Protein AF-A0A835NX47-F1 (afdb_monomer_lite)

Structure (mmCIF, N/CA/C/O backbone):
data_AF-A0A835NX47-F1
#
_entry.id   AF-A0A835NX47-F1
#
loop_
_atom_site.group_PDB
_atom_site.id
_atom_site.type_symbol
_atom_site.label_atom_id
_atom_site.label_alt_id
_atom_site.label_comp_id
_atom_site.label_asym_id
_atom_site.label_entity_id
_atom_site.label_seq_id
_atom_site.pdbx_PDB_ins_code
_atom_site.Cartn_x
_atom_site.Cartn_y
_atom_site.Cartn_z
_atom_site.occupancy
_atom_site.B_iso_or_equiv
_atom_site.auth_seq_id
_atom_site.auth_comp_id
_atom_site.auth_asym_id
_atom_site.auth_atom_id
_atom_site.pdbx_PDB_model_num
ATOM 1 N N . MET A 1 1 ? 39.019 16.972 23.105 1.00 53.41 1 MET A N 1
ATOM 2 C CA . MET A 1 1 ? 39.381 16.209 21.884 1.00 53.41 1 MET A CA 1
ATOM 3 C C . MET A 1 1 ? 38.107 15.643 21.259 1.00 53.41 1 MET A C 1
ATOM 5 O O . MET A 1 1 ? 37.451 14.855 21.935 1.00 53.41 1 MET A O 1
ATOM 9 N N . PRO A 1 2 ? 37.699 16.021 20.035 1.00 63.00 2 PRO A N 1
ATOM 10 C CA . PRO A 1 2 ? 36.523 15.424 19.406 1.00 63.00 2 PRO A CA 1
ATOM 11 C C . PRO A 1 2 ? 36.854 13.990 18.966 1.00 63.00 2 PRO A C 1
ATOM 13 O O . PRO A 1 2 ? 37.831 13.761 18.254 1.00 63.00 2 PRO A O 1
ATOM 16 N N . LYS A 1 3 ? 36.067 13.017 19.436 1.00 60.97 3 LYS A N 1
ATOM 17 C CA . LYS A 1 3 ? 36.215 11.589 19.118 1.00 60.97 3 LYS A CA 1
ATOM 18 C C . LYS A 1 3 ? 36.051 11.358 17.608 1.00 60.97 3 LYS A C 1
ATOM 20 O O . LYS A 1 3 ? 35.197 11.966 16.968 1.00 60.97 3 LYS A O 1
ATOM 25 N N . ALA A 1 4 ? 36.895 10.485 17.059 1.00 67.56 4 ALA A N 1
ATOM 26 C CA . ALA A 1 4 ? 37.001 10.175 15.637 1.00 67.56 4 ALA A CA 1
ATOM 27 C C . ALA A 1 4 ? 35.629 9.963 14.966 1.00 67.56 4 ALA A C 1
ATOM 29 O O . ALA A 1 4 ? 34.856 9.098 15.379 1.00 67.56 4 ALA A O 1
ATOM 30 N N . LYS A 1 5 ? 35.345 10.722 13.897 1.00 66.31 5 LYS A N 1
ATOM 31 C CA . LYS A 1 5 ? 34.211 10.454 13.002 1.00 66.31 5 LYS A CA 1
ATOM 32 C C . LYS A 1 5 ? 34.388 9.052 12.417 1.00 66.31 5 LYS A C 1
ATOM 34 O O . LYS A 1 5 ? 35.266 8.833 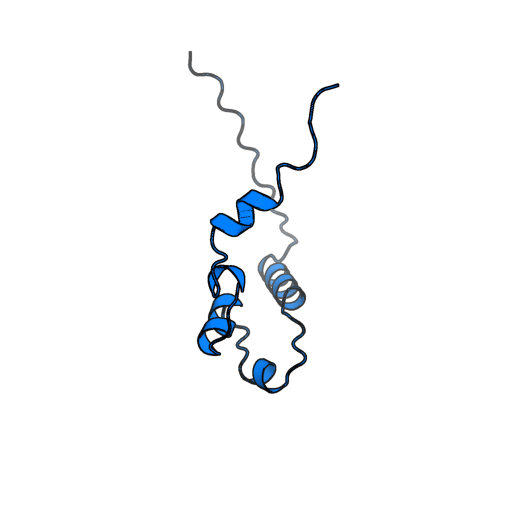11.583 1.00 66.31 5 LYS A O 1
ATOM 39 N N . GLY A 1 6 ? 33.565 8.101 12.859 1.00 69.50 6 GLY A N 1
ATOM 40 C CA . GLY A 1 6 ? 33.490 6.777 12.251 1.00 69.50 6 GLY A CA 1
ATOM 41 C C . GLY A 1 6 ? 33.263 6.920 10.746 1.00 69.50 6 GLY A C 1
ATOM 42 O O . GLY A 1 6 ? 32.410 7.696 10.314 1.00 69.50 6 GLY A O 1
ATOM 43 N N . LYS A 1 7 ? 34.066 6.221 9.938 1.00 68.19 7 LYS A N 1
ATOM 44 C CA . LYS A 1 7 ? 33.968 6.272 8.475 1.00 68.19 7 LYS A CA 1
ATOM 45 C C . LYS A 1 7 ? 32.552 5.851 8.079 1.00 68.19 7 LYS A C 1
ATOM 47 O O . LYS A 1 7 ? 32.192 4.687 8.249 1.00 68.19 7 LYS A O 1
ATOM 52 N N . SER A 1 8 ? 31.759 6.781 7.547 1.00 71.31 8 SER A N 1
ATOM 53 C CA . SER A 1 8 ? 30.501 6.440 6.882 1.00 71.31 8 SER A CA 1
ATOM 54 C C . SER A 1 8 ? 30.831 5.431 5.784 1.00 71.31 8 SER A C 1
ATOM 56 O O . SER A 1 8 ? 31.593 5.728 4.859 1.00 71.31 8 SER A O 1
ATOM 58 N N . ARG A 1 9 ? 30.356 4.188 5.933 1.00 74.50 9 ARG A N 1
ATOM 59 C CA . ARG A 1 9 ? 30.580 3.148 4.927 1.00 74.50 9 ARG A CA 1
ATOM 60 C C . ARG A 1 9 ? 29.954 3.628 3.625 1.00 74.50 9 ARG A C 1
ATOM 62 O O . ARG A 1 9 ? 28.741 3.791 3.546 1.00 74.50 9 ARG A O 1
ATOM 69 N N . ARG A 1 10 ? 30.785 3.811 2.595 1.00 78.00 10 ARG A N 1
ATOM 70 C CA . ARG A 1 10 ? 30.333 4.177 1.249 1.00 78.00 10 ARG A CA 1
ATOM 71 C C . ARG A 1 10 ? 29.230 3.214 0.805 1.00 78.00 10 ARG A C 1
ATOM 73 O O . ARG A 1 10 ? 29.422 1.996 0.838 1.00 78.00 10 ARG A O 1
ATOM 80 N N . HIS A 1 11 ? 28.087 3.758 0.389 1.00 78.81 11 HIS A N 1
ATOM 81 C CA . HIS A 1 11 ? 27.000 2.955 -0.160 1.00 78.81 11 HIS A CA 1
ATOM 82 C C . HIS A 1 11 ? 27.511 2.176 -1.379 1.00 78.81 11 HIS A C 1
ATOM 84 O O . HIS A 1 11 ? 28.003 2.759 -2.347 1.00 78.81 11 HIS A O 1
ATOM 90 N N . LYS A 1 12 ? 27.423 0.843 -1.320 1.00 82.94 12 LYS A N 1
ATOM 91 C CA . LYS A 1 12 ? 27.738 -0.032 -2.451 1.00 82.94 12 LYS A CA 1
ATOM 92 C C . LYS A 1 12 ? 26.522 -0.073 -3.371 1.00 82.94 12 LYS A C 1
ATOM 94 O O . LYS A 1 12 ? 25.502 -0.670 -3.033 1.00 82.94 12 LYS A O 1
ATOM 99 N N . TYR A 1 13 ? 26.620 0.574 -4.526 1.00 82.81 13 TYR A N 1
ATOM 100 C CA . TYR A 1 13 ? 25.599 0.491 -5.561 1.00 82.81 13 TYR A CA 1
ATOM 101 C C . TYR A 1 13 ? 25.906 -0.690 -6.480 1.00 82.81 13 TYR A C 1
ATOM 103 O O . TYR A 1 13 ? 26.961 -0.750 -7.101 1.00 82.81 13 TYR A O 1
ATOM 111 N N . SER A 1 14 ? 24.982 -1.642 -6.568 1.00 84.19 14 SER A N 1
ATOM 112 C CA . SER A 1 14 ? 25.023 -2.697 -7.574 1.00 84.19 14 SER A CA 1
ATOM 113 C C . SER A 1 14 ? 24.520 -2.143 -8.907 1.00 84.19 14 SER A C 1
ATOM 115 O O . SER A 1 14 ? 23.322 -1.928 -9.092 1.00 84.19 14 SER A O 1
ATOM 117 N N . TYR A 1 15 ? 25.442 -1.888 -9.833 1.00 87.06 15 TYR A N 1
ATOM 118 C CA . TYR A 1 15 ? 25.124 -1.284 -11.133 1.00 87.06 15 TYR A CA 1
ATOM 119 C C . TYR A 1 15 ? 24.286 -2.199 -12.037 1.00 87.06 15 TYR A C 1
ATOM 121 O O . TYR A 1 15 ? 23.511 -1.715 -12.854 1.00 87.06 15 TYR A O 1
ATOM 129 N N . ASN A 1 16 ? 24.341 -3.513 -11.809 1.00 89.81 16 ASN A N 1
ATOM 130 C CA . ASN A 1 16 ? 23.570 -4.500 -12.568 1.00 89.81 16 ASN A CA 1
ATOM 131 C C . ASN A 1 16 ? 22.108 -4.625 -12.090 1.00 89.81 16 ASN A C 1
ATOM 133 O O . ASN A 1 16 ? 21.304 -5.302 -12.730 1.00 89.81 16 ASN A O 1
ATOM 137 N N . LEU A 1 17 ? 21.734 -4.004 -10.960 1.00 89.81 17 LEU A N 1
ATOM 138 C CA . LEU A 1 17 ? 20.369 -4.084 -10.437 1.00 89.81 17 LEU A CA 1
ATOM 139 C C . LEU A 1 17 ? 19.511 -2.920 -10.927 1.00 89.81 17 LEU A C 1
ATOM 141 O O . LEU A 1 17 ? 19.674 -1.768 -10.519 1.00 89.81 17 LEU A O 1
ATOM 145 N N . ASN A 1 18 ? 18.474 -3.242 -11.696 1.00 92.81 18 ASN A N 1
ATOM 146 C CA . ASN A 1 18 ? 17.415 -2.288 -11.993 1.00 92.81 18 ASN A CA 1
ATOM 147 C C . ASN A 1 18 ? 16.449 -2.172 -10.797 1.00 92.81 18 ASN A C 1
ATOM 149 O O . ASN A 1 18 ? 15.453 -2.898 -10.699 1.00 92.81 18 ASN A O 1
ATOM 153 N N . ARG A 1 19 ? 16.735 -1.233 -9.883 1.00 91.12 19 ARG A N 1
ATOM 154 C CA . ARG A 1 19 ? 15.932 -0.988 -8.666 1.00 91.12 19 ARG A CA 1
ATOM 155 C C . ARG A 1 19 ? 14.452 -0.724 -8.961 1.00 91.12 19 ARG A C 1
ATOM 157 O O . ARG A 1 19 ? 13.598 -1.201 -8.220 1.00 91.12 19 ARG A O 1
ATOM 164 N N . LYS A 1 20 ? 14.130 -0.029 -10.062 1.00 92.81 20 LYS A N 1
ATOM 165 C CA . LYS A 1 20 ? 12.736 0.238 -10.465 1.00 92.81 20 LYS A CA 1
ATOM 166 C C . LYS A 1 20 ? 11.994 -1.063 -10.778 1.00 92.81 20 LYS A C 1
ATOM 168 O O . LYS A 1 20 ? 10.852 -1.237 -10.357 1.00 92.81 20 LYS A O 1
ATOM 173 N N . ARG A 1 21 ? 12.644 -1.999 -11.480 1.00 94.69 21 ARG A N 1
ATOM 174 C CA . ARG A 1 21 ? 12.070 -3.320 -11.783 1.00 94.69 21 ARG A CA 1
ATOM 175 C C . ARG A 1 21 ? 11.862 -4.144 -10.509 1.00 94.69 21 ARG A C 1
ATOM 177 O O . ARG A 1 21 ? 10.780 -4.703 -10.343 1.00 94.69 21 ARG A O 1
ATOM 184 N N . LEU A 1 22 ? 12.847 -4.156 -9.606 1.00 94.19 22 LEU A N 1
ATOM 185 C CA . LEU A 1 22 ? 12.759 -4.861 -8.319 1.00 94.19 22 LEU A CA 1
ATOM 186 C C . LEU A 1 22 ? 11.616 -4.333 -7.446 1.00 94.19 22 LEU A C 1
ATOM 188 O O . LEU A 1 22 ? 10.829 -5.116 -6.919 1.00 94.19 22 LEU A O 1
ATOM 192 N N . TYR A 1 23 ? 11.472 -3.012 -7.354 1.00 92.38 23 TYR A N 1
ATOM 193 C CA . TYR A 1 23 ? 10.374 -2.383 -6.624 1.00 92.38 23 TYR A CA 1
ATOM 194 C C . TYR A 1 23 ? 9.008 -2.773 -7.206 1.00 92.38 23 TYR A C 1
ATOM 196 O O . TYR A 1 23 ? 8.115 -3.190 -6.471 1.00 92.38 23 TYR A O 1
ATOM 204 N N . ARG A 1 24 ? 8.855 -2.736 -8.537 1.00 92.19 24 ARG A N 1
ATOM 205 C CA . ARG A 1 24 ? 7.622 -3.177 -9.214 1.00 92.19 24 ARG A CA 1
ATOM 206 C C . ARG A 1 24 ? 7.326 -4.660 -8.979 1.00 92.19 24 ARG A C 1
ATOM 208 O O . ARG A 1 24 ? 6.164 -5.024 -8.823 1.00 92.19 24 ARG A O 1
ATOM 215 N N . SER A 1 25 ? 8.335 -5.535 -8.973 1.00 93.81 25 SER A N 1
ATOM 216 C CA . SER A 1 25 ? 8.120 -6.957 -8.665 1.00 93.81 25 SER A CA 1
ATOM 217 C C . SER A 1 25 ? 7.759 -7.184 -7.201 1.00 93.81 25 SER A C 1
ATOM 219 O O . SER A 1 25 ? 6.854 -7.966 -6.929 1.00 93.81 25 SER A O 1
ATOM 221 N N . ALA A 1 26 ? 8.417 -6.48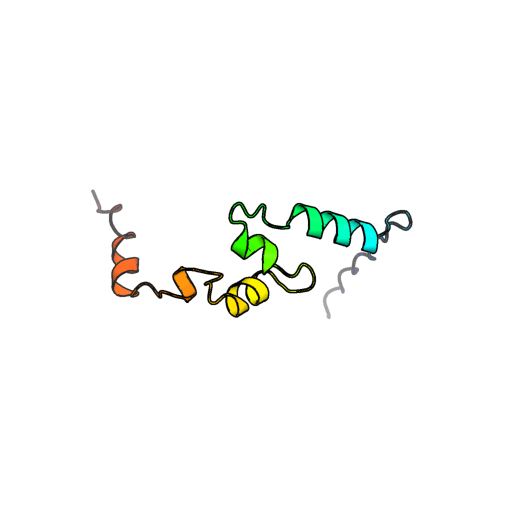6 -6.273 1.00 91.12 26 ALA A N 1
ATOM 222 C CA . ALA A 1 26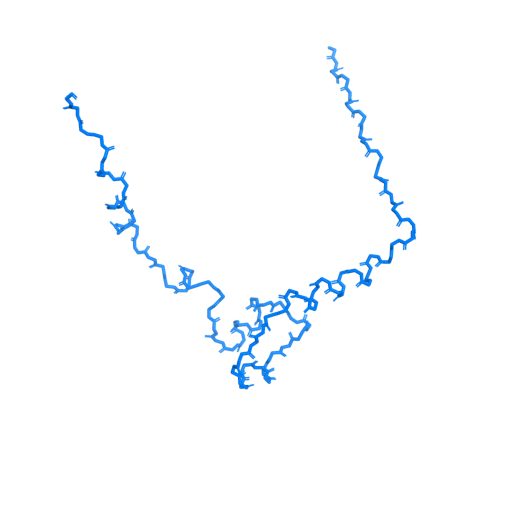 ? 8.125 -6.584 -4.848 1.00 91.12 26 ALA A CA 1
ATOM 223 C C . ALA A 1 26 ? 6.694 -6.119 -4.552 1.00 91.12 26 ALA A C 1
ATOM 225 O O . ALA A 1 26 ? 5.943 -6.843 -3.910 1.00 91.12 26 ALA A O 1
ATOM 226 N N . ARG A 1 27 ? 6.275 -4.980 -5.122 1.00 89.00 27 ARG A N 1
ATOM 227 C CA . ARG A 1 27 ? 4.895 -4.486 -5.015 1.00 89.00 27 ARG A CA 1
ATOM 228 C C . ARG A 1 27 ? 3.861 -5.474 -5.539 1.00 89.00 27 ARG A C 1
ATOM 230 O O . ARG A 1 27 ? 2.867 -5.704 -4.869 1.00 89.00 27 ARG A O 1
ATOM 237 N N . ARG A 1 28 ? 4.096 -6.077 -6.710 1.00 87.06 28 ARG A N 1
ATOM 238 C CA . ARG A 1 28 ? 3.178 -7.085 -7.267 1.00 87.06 28 ARG A CA 1
ATOM 239 C C . ARG A 1 28 ? 3.070 -8.329 -6.386 1.00 87.06 28 ARG A C 1
ATOM 241 O O . ARG A 1 28 ? 1.987 -8.880 -6.271 1.00 87.06 28 ARG A O 1
ATOM 248 N N . ARG A 1 29 ? 4.171 -8.761 -5.761 1.00 88.94 29 ARG A N 1
ATOM 249 C CA . ARG A 1 29 ? 4.178 -9.906 -4.832 1.00 88.94 29 ARG A CA 1
ATOM 250 C C . ARG A 1 29 ? 3.506 -9.589 -3.496 1.00 88.94 29 ARG A C 1
ATOM 252 O O . ARG A 1 29 ? 2.897 -10.473 -2.916 1.00 88.94 29 ARG A O 1
ATOM 259 N N . ALA A 1 30 ? 3.633 -8.352 -3.023 1.00 86.94 30 ALA A N 1
ATOM 260 C CA . ALA A 1 30 ? 3.018 -7.883 -1.783 1.00 86.94 30 ALA A CA 1
ATOM 261 C C . ALA A 1 30 ? 1.535 -7.505 -1.943 1.00 86.94 30 ALA A C 1
ATOM 263 O O . ALA A 1 30 ? 0.873 -7.218 -0.950 1.00 86.94 30 ALA A O 1
ATOM 264 N N . ALA A 1 31 ? 1.014 -7.466 -3.174 1.00 85.31 31 ALA A N 1
ATOM 265 C CA . ALA A 1 31 ? -0.388 -7.166 -3.415 1.00 85.31 31 ALA A CA 1
ATOM 266 C C . ALA A 1 31 ? -1.284 -8.269 -2.813 1.00 85.31 31 ALA A C 1
ATOM 268 O O . ALA A 1 31 ? -0.992 -9.457 -2.992 1.00 85.31 31 ALA A O 1
ATOM 269 N N . PRO A 1 32 ? -2.373 -7.907 -2.113 1.00 85.94 32 PRO A N 1
ATOM 270 C CA . PRO A 1 32 ? -3.253 -8.883 -1.487 1.00 85.94 32 PRO A CA 1
ATOM 271 C C . PRO A 1 32 ? -3.964 -9.741 -2.540 1.00 85.94 32 PRO A C 1
ATOM 273 O O . PRO A 1 32 ? -4.429 -9.250 -3.570 1.00 85.94 32 PRO A O 1
ATOM 276 N N . ARG A 1 33 ? -4.086 -11.045 -2.268 1.00 89.69 33 ARG A N 1
ATOM 277 C CA . ARG A 1 33 ? -4.910 -11.953 -3.079 1.00 89.69 33 ARG A CA 1
ATOM 278 C C . ARG A 1 33 ? -6.355 -11.855 -2.600 1.00 89.69 33 ARG A C 1
ATOM 280 O O . ARG A 1 33 ? -6.760 -12.549 -1.674 1.00 89.69 33 ARG A O 1
ATOM 287 N N . ILE A 1 34 ? -7.112 -10.950 -3.204 1.00 90.44 34 ILE A N 1
ATOM 288 C CA . ILE A 1 34 ? -8.484 -10.635 -2.794 1.00 90.44 34 ILE A CA 1
ATOM 289 C C . ILE A 1 34 ? -9.452 -11.657 -3.408 1.00 90.44 34 ILE A C 1
ATOM 291 O O . ILE A 1 34 ? -9.516 -11.795 -4.627 1.00 90.44 34 ILE A O 1
ATOM 295 N N . ALA A 1 35 ? -10.222 -12.364 -2.577 1.00 93.88 35 AL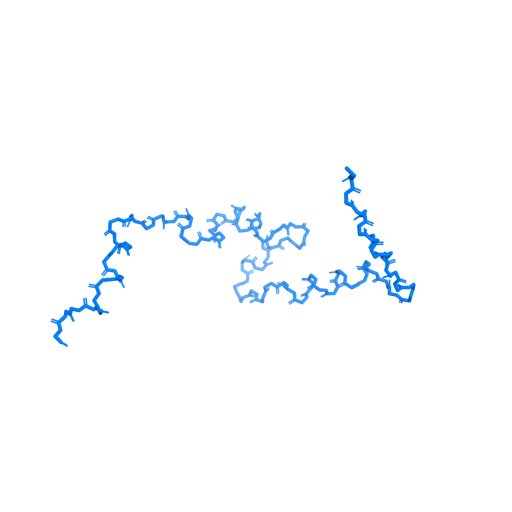A A N 1
ATOM 296 C CA . ALA A 1 35 ? -11.200 -13.353 -3.045 1.00 93.88 35 ALA A CA 1
ATOM 297 C C . ALA A 1 35 ? -12.505 -12.707 -3.550 1.00 93.88 35 ALA A C 1
ATOM 299 O O . ALA A 1 35 ? -13.030 -13.094 -4.593 1.00 93.88 35 ALA A O 1
ATOM 300 N N . CYS A 1 36 ? -13.015 -11.688 -2.854 1.00 94.88 36 CYS A N 1
ATOM 301 C CA . CYS A 1 36 ? -14.259 -11.008 -3.225 1.00 94.88 36 CYS A CA 1
ATOM 302 C C . CYS A 1 36 ? -14.117 -10.286 -4.577 1.00 94.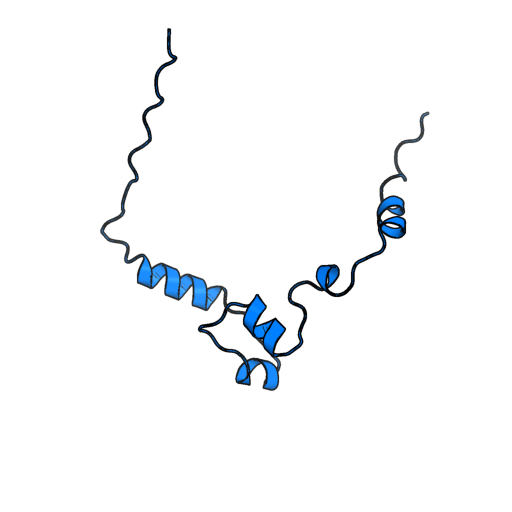88 36 CYS A C 1
ATOM 304 O O . CYS A 1 36 ? -13.133 -9.582 -4.807 1.00 94.88 36 CYS A O 1
ATOM 306 N N . SER A 1 37 ? -15.079 -10.466 -5.485 1.00 94.88 37 SER A N 1
ATOM 307 C CA . SER A 1 37 ? -15.088 -9.813 -6.804 1.00 94.88 37 SER A CA 1
ATOM 308 C C . SER A 1 37 ? -15.278 -8.300 -6.695 1.00 94.88 37 SER A C 1
ATOM 310 O O . SER A 1 37 ? -14.518 -7.552 -7.299 1.00 94.88 37 SER A O 1
ATOM 312 N N . HIS A 1 38 ? -16.222 -7.839 -5.873 1.00 94.38 38 HIS A N 1
ATOM 313 C CA . HIS A 1 38 ? -16.518 -6.412 -5.702 1.00 94.38 38 HIS A CA 1
ATOM 314 C C . HIS A 1 38 ? -15.295 -5.616 -5.235 1.00 94.38 38 HIS A C 1
ATOM 316 O O . HIS A 1 38 ? -14.947 -4.602 -5.832 1.00 94.38 38 HIS A O 1
ATOM 322 N N . ILE A 1 39 ? -14.585 -6.134 -4.228 1.00 93.44 39 ILE A N 1
ATOM 323 C CA . ILE A 1 39 ? -13.363 -5.503 -3.712 1.00 93.44 39 ILE A CA 1
ATOM 324 C C . ILE A 1 39 ? -12.270 -5.506 -4.788 1.00 93.44 39 ILE A C 1
ATOM 326 O O . ILE A 1 39 ? -11.580 -4.508 -4.954 1.00 93.44 39 ILE A O 1
ATOM 330 N N . ARG A 1 40 ? -12.129 -6.593 -5.562 1.00 93.75 40 ARG A N 1
ATOM 331 C CA . ARG A 1 40 ? -11.171 -6.649 -6.680 1.00 93.75 40 ARG A CA 1
ATOM 332 C C . ARG A 1 40 ? -11.451 -5.594 -7.747 1.00 93.75 40 ARG A C 1
ATOM 334 O O . ARG A 1 40 ? -10.500 -5.013 -8.254 1.00 93.75 40 ARG A O 1
ATOM 341 N N . HIS A 1 41 ? -12.716 -5.362 -8.092 1.00 93.81 41 HIS A N 1
ATOM 342 C CA . HIS A 1 41 ? -13.092 -4.368 -9.099 1.00 93.81 41 HIS A CA 1
ATOM 343 C C . HIS A 1 41 ? -12.875 -2.934 -8.622 1.00 93.81 41 HIS A C 1
ATOM 345 O O . HIS A 1 41 ? -12.460 -2.093 -9.412 1.00 93.81 41 HIS A O 1
ATOM 351 N N . ALA A 1 42 ? -13.115 -2.666 -7.341 1.00 94.12 42 ALA A N 1
ATOM 352 C CA . ALA A 1 42 ? -12.880 -1.353 -6.755 1.00 94.12 42 ALA A CA 1
ATOM 353 C C . ALA A 1 42 ? -11.392 -1.087 -6.430 1.00 94.12 42 ALA A C 1
ATOM 355 O O . ALA A 1 42 ? -11.031 0.039 -6.103 1.00 94.12 42 ALA A O 1
ATOM 356 N N . TRP A 1 43 ? -10.523 -2.104 -6.486 1.00 94.19 43 TRP A N 1
ATOM 357 C CA . TRP A 1 43 ? -9.120 -1.992 -6.087 1.00 94.19 43 TRP A CA 1
ATOM 358 C C . TRP A 1 43 ? -8.262 -1.259 -7.125 1.00 94.19 43 TRP A C 1
ATOM 360 O O . TRP A 1 43 ? -8.072 -1.746 -8.242 1.00 94.19 43 TRP A O 1
ATOM 370 N N . ASP A 1 44 ? -7.634 -0.151 -6.724 1.00 93.44 44 ASP A N 1
ATOM 371 C CA . ASP A 1 44 ? -6.690 0.602 -7.551 1.00 93.44 44 ASP A CA 1
ATOM 372 C C . ASP A 1 44 ? -5.225 0.255 -7.192 1.00 93.44 44 ASP A C 1
ATOM 374 O O . ASP A 1 44 ? -4.751 0.561 -6.090 1.00 93.44 44 ASP A O 1
ATOM 378 N N . PRO A 1 45 ? -4.440 -0.342 -8.115 1.00 89.12 45 PRO A N 1
ATOM 379 C CA . PRO A 1 45 ? -3.037 -0.678 -7.869 1.00 89.12 45 PRO A CA 1
ATOM 380 C C . PRO A 1 45 ? -2.116 0.544 -7.714 1.00 89.12 45 PRO A C 1
ATOM 382 O O . PRO A 1 45 ? -0.966 0.380 -7.282 1.00 89.12 45 PRO A O 1
ATOM 385 N N . HIS A 1 46 ? -2.561 1.746 -8.082 1.00 90.81 46 HIS A N 1
ATOM 386 C CA . HIS A 1 46 ? -1.802 2.988 -7.934 1.00 90.81 46 HIS A CA 1
ATOM 387 C C . HIS A 1 46 ? -1.936 3.603 -6.539 1.00 90.81 46 HIS A C 1
ATOM 389 O O . HIS A 1 46 ? -1.030 4.333 -6.125 1.00 90.81 46 HIS A O 1
ATOM 395 N N . LYS A 1 47 ? -2.991 3.255 -5.798 1.00 92.38 47 LYS A N 1
ATOM 396 C CA . LYS A 1 47 ? -3.237 3.717 -4.429 1.00 92.38 47 LYS A CA 1
ATOM 397 C C . LYS A 1 47 ? -2.579 2.804 -3.395 1.00 92.38 47 LYS A C 1
ATOM 399 O O . LYS A 1 47 ? -2.208 1.658 -3.669 1.00 92.38 47 LYS A O 1
ATOM 404 N N . SER A 1 48 ? -2.386 3.330 -2.186 1.00 90.44 48 SER A N 1
ATOM 405 C CA . SER A 1 48 ? -1.929 2.519 -1.055 1.00 90.44 48 SER A CA 1
ATOM 406 C C . SER A 1 48 ? -3.029 1.546 -0.614 1.00 90.44 48 SER A C 1
ATOM 408 O O . SER A 1 48 ? -4.204 1.733 -0.927 1.00 90.44 48 SER A O 1
ATOM 410 N N . VAL A 1 49 ? -2.658 0.497 0.127 1.00 90.69 49 VAL A N 1
ATOM 411 C CA . VAL A 1 49 ? -3.637 -0.429 0.726 1.00 90.69 49 VAL A CA 1
ATOM 412 C C . VAL A 1 49 ? -4.602 0.339 1.633 1.00 90.69 49 VAL A C 1
ATOM 414 O O . VAL A 1 49 ? -5.809 0.216 1.467 1.00 90.69 49 VAL A O 1
ATOM 417 N N . ALA A 1 50 ? -4.067 1.196 2.508 1.00 91.75 50 ALA A N 1
ATOM 418 C CA . ALA A 1 50 ? -4.844 2.053 3.399 1.00 91.75 50 ALA A CA 1
ATOM 419 C C . ALA A 1 50 ? -5.880 2.906 2.651 1.00 91.75 50 ALA A C 1
ATOM 421 O O . ALA A 1 50 ? -7.047 2.933 3.027 1.00 91.75 50 ALA A O 1
ATOM 422 N N . GLN A 1 51 ? -5.466 3.573 1.568 1.00 94.94 51 GLN A N 1
ATOM 423 C CA . GLN A 1 51 ? -6.348 4.446 0.797 1.00 94.94 51 GLN A CA 1
ATOM 424 C C . GLN A 1 51 ? -7.432 3.657 0.057 1.00 94.94 51 GLN A C 1
ATOM 426 O O . GLN A 1 51 ? -8.592 4.051 0.099 1.00 94.94 51 GLN A O 1
ATOM 431 N N . ASN A 1 52 ? -7.077 2.529 -0.569 1.00 94.81 52 ASN A N 1
ATOM 432 C CA . ASN A 1 52 ? -8.055 1.651 -1.216 1.00 94.81 52 ASN A CA 1
ATOM 433 C C . ASN A 1 52 ? -9.138 1.194 -0.232 1.00 94.81 52 ASN A C 1
ATOM 435 O O . ASN A 1 52 ? -10.321 1.232 -0.552 1.00 94.81 52 ASN A O 1
ATOM 439 N N . LEU A 1 53 ? -8.737 0.773 0.970 1.00 92.56 53 LEU A N 1
ATOM 440 C CA . LEU A 1 53 ? -9.681 0.326 1.990 1.00 92.56 53 LEU A CA 1
ATOM 441 C C . LEU A 1 53 ? -10.553 1.484 2.486 1.00 92.56 53 LEU A C 1
ATOM 443 O O . LEU A 1 53 ? -11.770 1.337 2.534 1.00 92.56 53 LEU A O 1
ATOM 447 N N . ALA A 1 54 ? -9.957 2.644 2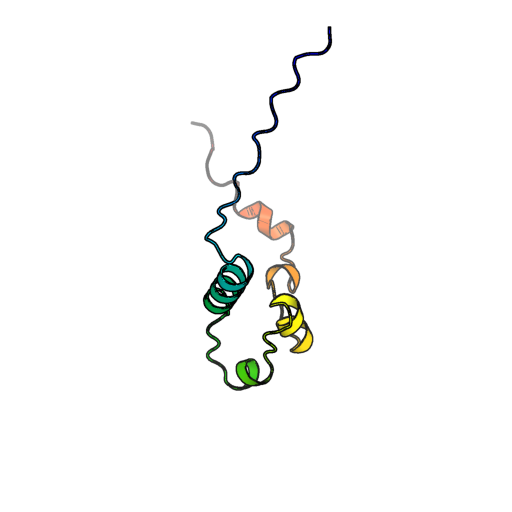.769 1.00 93.38 54 ALA A N 1
ATOM 448 C CA . ALA A 1 54 ? -10.685 3.816 3.245 1.00 93.38 54 ALA A CA 1
ATOM 449 C C . ALA A 1 54 ? -11.745 4.307 2.242 1.00 93.38 54 ALA A C 1
ATOM 451 O O . ALA A 1 54 ? -12.862 4.619 2.643 1.00 93.38 54 ALA A O 1
ATOM 452 N N . GLU A 1 55 ? -11.432 4.325 0.944 1.00 94.94 55 GLU A N 1
ATOM 453 C CA . GLU A 1 55 ? -12.384 4.713 -0.108 1.00 94.94 55 GLU A CA 1
ATOM 454 C C . GLU A 1 55 ? -13.555 3.725 -0.246 1.00 94.94 55 GLU A C 1
ATOM 456 O O . GLU A 1 55 ? -14.663 4.130 -0.586 1.00 94.94 55 GLU A O 1
ATOM 461 N N . MET A 1 56 ? -13.339 2.443 0.070 1.00 93.94 56 MET A N 1
ATOM 462 C CA . MET A 1 56 ? -14.399 1.428 0.139 1.00 93.94 56 MET A CA 1
ATOM 463 C C . MET A 1 56 ? -15.164 1.437 1.475 1.00 93.94 56 MET A C 1
ATOM 465 O O . MET A 1 56 ? -16.055 0.611 1.667 1.00 93.94 56 MET A O 1
ATOM 469 N N . GLY A 1 57 ? -14.811 2.316 2.420 1.00 92.25 57 GLY A N 1
ATOM 470 C CA . GLY A 1 57 ? -15.385 2.332 3.770 1.00 92.25 57 GLY A CA 1
ATOM 471 C C . GLY A 1 57 ? -14.919 1.171 4.659 1.00 92.25 57 GLY A C 1
ATOM 472 O O . GLY A 1 57 ? -15.584 0.827 5.634 1.00 92.25 57 GLY A O 1
ATOM 473 N N . LEU A 1 58 ? -13.789 0.546 4.324 1.00 91.75 58 LEU A N 1
ATOM 474 C CA . LEU A 1 58 ? -13.198 -0.566 5.061 1.00 91.75 58 LEU A CA 1
ATOM 475 C C . LEU A 1 58 ? -12.084 -0.077 5.992 1.00 91.75 58 LEU A C 1
ATOM 477 O O . LEU A 1 58 ? -11.298 0.811 5.663 1.00 91.75 58 LEU A O 1
ATOM 481 N N . ALA A 1 59 ? -11.980 -0.711 7.157 1.00 91.00 59 ALA A N 1
ATOM 482 C CA . ALA A 1 59 ? -10.900 -0.455 8.098 1.00 91.00 59 ALA A CA 1
ATOM 483 C C . ALA A 1 59 ? -9.613 -1.179 7.677 1.00 91.00 59 ALA A C 1
ATOM 485 O O . ALA A 1 59 ? -9.621 -2.390 7.465 1.00 91.00 59 ALA A O 1
ATOM 486 N N . GLU A 1 60 ? -8.492 -0.455 7.620 1.00 89.81 60 GLU A N 1
ATOM 487 C CA . GLU A 1 60 ? -7.162 -1.061 7.451 1.00 89.81 60 GLU A CA 1
ATOM 488 C C . GLU A 1 60 ? -6.726 -1.832 8.704 1.00 89.81 60 GLU A C 1
ATOM 490 O O . GLU A 1 60 ? -6.211 -2.943 8.607 1.00 89.81 60 GLU A O 1
ATOM 495 N N . ASP A 1 61 ? -6.945 -1.243 9.882 1.00 88.25 61 ASP A N 1
ATOM 496 C CA . ASP A 1 61 ? -6.625 -1.846 11.172 1.00 88.25 61 ASP A CA 1
ATOM 497 C C . ASP A 1 61 ? -7.895 -1.902 12.031 1.00 88.25 61 ASP A C 1
ATOM 499 O O . ASP A 1 61 ? -8.424 -0.848 12.415 1.00 88.25 61 ASP A O 1
ATOM 503 N N . PRO A 1 62 ? -8.393 -3.105 12.361 1.00 85.25 62 PRO A N 1
ATOM 504 C CA . PRO A 1 62 ? -9.604 -3.252 13.156 1.00 85.25 62 PRO A CA 1
ATOM 505 C C . PRO A 1 62 ? -9.462 -2.642 14.556 1.00 85.25 62 PRO A C 1
ATOM 507 O O . PRO A 1 62 ? -10.441 -2.113 15.072 1.00 85.25 62 PRO A O 1
ATOM 510 N N . ASN A 1 63 ? -8.263 -2.632 15.150 1.00 85.50 63 ASN A N 1
ATOM 511 C CA . ASN A 1 63 ? -8.048 -2.052 16.481 1.00 85.50 63 ASN A CA 1
ATOM 512 C C . ASN A 1 63 ? -8.050 -0.518 16.460 1.00 85.50 63 ASN A C 1
ATOM 514 O O . ASN A 1 63 ? -8.319 0.111 17.483 1.00 85.50 63 ASN A O 1
ATOM 518 N N . LYS A 1 64 ? -7.741 0.095 15.309 1.00 82.81 64 LYS A N 1
ATOM 519 C CA . LYS A 1 64 ? -7.879 1.548 15.120 1.00 82.81 64 LYS A CA 1
ATOM 520 C C . LYS A 1 64 ? -9.323 1.941 14.846 1.00 82.81 64 LYS A C 1
ATOM 522 O O . LYS A 1 64 ? -9.761 2.973 15.340 1.00 82.81 64 LYS A O 1
ATOM 527 N N . ALA A 1 65 ? -10.044 1.135 14.068 1.00 85.88 65 ALA A N 1
ATOM 528 C CA . ALA A 1 65 ? -11.449 1.391 13.765 1.00 85.88 65 ALA A CA 1
ATOM 529 C C . ALA A 1 65 ? -12.358 1.148 14.977 1.00 85.88 65 ALA A C 1
ATOM 531 O O . ALA A 1 65 ? -13.300 1.904 15.200 1.00 85.88 65 ALA A O 1
ATOM 532 N N . ILE A 1 66 ? -12.058 0.119 15.775 1.00 86.56 66 ILE A N 1
ATOM 533 C CA . ILE A 1 66 ? -12.800 -0.243 16.983 1.00 86.56 66 ILE A CA 1
ATOM 534 C C . ILE A 1 66 ? -11.808 -0.286 18.156 1.00 86.56 66 ILE A C 1
ATOM 536 O O . ILE A 1 66 ? -11.205 -1.329 18.426 1.00 86.56 66 ILE A O 1
ATOM 540 N N . PRO A 1 67 ? -11.594 0.841 18.859 1.00 82.25 67 PRO A N 1
ATOM 541 C CA . PRO A 1 67 ? -10.628 0.895 19.947 1.00 82.25 67 PRO A CA 1
ATOM 542 C C . PRO A 1 67 ? -11.072 0.021 21.124 1.00 82.25 67 PRO A C 1
ATOM 544 O O . PRO A 1 67 ? -12.155 0.195 21.684 1.00 82.25 67 PRO A O 1
ATOM 547 N N . ILE A 1 68 ? -10.199 -0.895 21.551 1.00 82.00 68 ILE A N 1
ATOM 548 C CA . ILE A 1 68 ? -10.432 -1.720 22.741 1.00 82.00 68 ILE A CA 1
ATOM 549 C C . ILE A 1 68 ? -10.247 -0.849 23.997 1.00 82.00 68 ILE A C 1
ATOM 551 O O . ILE A 1 68 ? -9.181 -0.249 24.178 1.00 82.00 68 ILE A O 1
ATOM 555 N N . PRO A 1 69 ? -11.232 -0.793 24.913 1.00 83.31 69 PRO A N 1
ATOM 556 C CA . PRO A 1 69 ? -11.095 -0.059 26.164 1.00 83.31 69 PRO A CA 1
ATOM 557 C C . PRO A 1 69 ? -9.889 -0.546 26.979 1.00 83.31 69 PRO A C 1
ATOM 559 O O . PRO A 1 69 ? -9.776 -1.729 27.303 1.00 83.31 69 PRO A O 1
ATOM 562 N N . LYS A 1 70 ? -9.020 0.382 27.401 1.00 76.56 70 LYS A N 1
ATOM 563 C CA . LYS A 1 70 ? -7.789 0.087 28.168 1.00 76.56 70 LYS A CA 1
ATOM 564 C C . LYS A 1 70 ? -8.033 -0.736 29.440 1.00 76.56 70 LYS A C 1
ATOM 566 O O . LYS A 1 70 ? -7.177 -1.518 29.839 1.00 76.56 70 LYS A O 1
ATOM 571 N N . LYS A 1 71 ? -9.226 -0.616 30.035 1.00 74.19 71 LYS A N 1
ATOM 572 C CA . LYS A 1 71 ? -9.660 -1.383 31.215 1.00 74.19 71 LYS A CA 1
ATOM 573 C C . LYS A 1 71 ? -9.647 -2.904 30.980 1.00 74.19 71 LYS A C 1
ATOM 575 O O . LYS A 1 71 ? -9.463 -3.659 31.927 1.00 74.19 71 LYS A O 1
ATOM 580 N N . LEU A 1 72 ? -9.811 -3.355 29.733 1.00 66.50 72 LEU A N 1
ATOM 581 C CA . LEU A 1 72 ? -9.819 -4.775 29.363 1.00 66.50 72 LEU A CA 1
ATOM 582 C C . LEU A 1 72 ? -8.418 -5.327 29.048 1.00 66.50 72 LEU A C 1
ATOM 584 O O . LEU A 1 72 ? -8.206 -6.531 29.161 1.00 66.50 72 LEU A O 1
ATOM 588 N N . LEU A 1 73 ? -7.451 -4.468 28.700 1.00 65.44 73 LEU A N 1
ATOM 589 C CA . LEU A 1 73 ? -6.074 -4.876 28.380 1.00 65.44 73 LEU A CA 1
ATOM 590 C C . LEU A 1 73 ? -5.254 -5.221 29.635 1.00 65.44 73 LEU A C 1
ATOM 592 O O . LEU A 1 73 ? -4.416 -6.116 29.598 1.00 65.44 73 LEU A O 1
ATOM 596 N N . VAL A 1 74 ? -5.541 -4.567 30.766 1.00 62.19 74 VAL A N 1
ATOM 597 C CA . VAL A 1 74 ? -4.809 -4.743 32.038 1.00 62.19 74 VAL A CA 1
ATOM 598 C C . VAL A 1 74 ? -5.056 -6.121 32.686 1.00 62.19 74 VAL A C 1
ATOM 600 O O . VAL A 1 74 ? -4.215 -6.610 33.434 1.00 62.19 74 VAL A O 1
ATOM 603 N N . ARG A 1 75 ? -6.160 -6.814 32.367 1.00 55.47 75 ARG A N 1
ATOM 604 C CA . ARG A 1 75 ? -6.525 -8.097 33.008 1.00 55.47 75 ARG A CA 1
ATOM 605 C C . ARG A 1 75 ? -5.726 -9.320 32.540 1.00 55.47 75 ARG A C 1
ATOM 607 O O . ARG A 1 75 ? -5.782 -10.340 33.216 1.00 55.47 75 ARG A O 1
ATOM 614 N N . LYS A 1 76 ? -5.002 -9.260 31.415 1.00 53.50 76 LYS A N 1
ATOM 615 C CA . LYS A 1 76 ? -4.304 -10.433 30.842 1.00 53.50 76 LYS A CA 1
ATOM 616 C C . LYS A 1 76 ? -2.828 -10.587 31.256 1.00 53.50 76 LYS A C 1
ATOM 618 O O . LYS A 1 76 ? -2.190 -11.520 30.787 1.00 53.50 76 LYS A O 1
ATOM 623 N N . GLY A 1 77 ? -2.293 -9.722 32.125 1.00 50.47 77 GLY A N 1
ATOM 624 C CA . GLY A 1 77 ? -0.855 -9.682 32.451 1.00 50.47 77 GLY A CA 1
ATOM 625 C C . GLY A 1 77 ? -0.444 -9.954 33.904 1.00 50.47 77 GLY A C 1
ATOM 626 O O . GLY A 1 77 ? 0.723 -9.764 34.216 1.00 50.47 77 GLY A O 1
ATOM 627 N N . LEU A 1 78 ? -1.346 -10.362 34.806 1.00 50.06 78 LEU A N 1
ATOM 628 C CA . LEU A 1 78 ? -1.039 -10.488 36.246 1.00 50.06 78 LEU A CA 1
ATOM 629 C C . LEU A 1 78 ? -1.549 -11.802 36.865 1.00 50.06 78 LEU A C 1
ATOM 631 O O . LEU A 1 78 ? -2.083 -11.814 37.969 1.00 50.06 78 LEU A O 1
ATOM 635 N N . ALA A 1 79 ? -1.402 -12.920 36.158 1.00 50.25 79 ALA A N 1
ATOM 636 C CA . ALA A 1 79 ? -1.649 -14.250 36.715 1.00 50.25 79 ALA A CA 1
ATOM 637 C C . ALA A 1 79 ? -0.397 -15.112 36.521 1.00 50.25 79 ALA A C 1
ATOM 639 O O . ALA A 1 79 ? -0.337 -15.929 35.609 1.00 50.25 79 ALA A O 1
ATOM 640 N N . GLY A 1 80 ? 0.637 -14.874 37.330 1.00 50.88 80 GLY A N 1
ATOM 641 C CA . GLY A 1 80 ? 1.836 -15.710 37.284 1.00 50.88 80 GLY A CA 1
ATOM 642 C C . GLY A 1 80 ? 3.072 -15.127 37.950 1.00 50.88 80 GLY A C 1
ATOM 643 O O . GLY A 1 80 ? 4.087 -15.053 37.285 1.00 50.88 80 GLY A O 1
ATOM 644 N N . THR A 1 81 ? 2.978 -14.716 39.216 1.00 52.59 81 THR A N 1
ATOM 645 C CA . THR A 1 81 ? 4.059 -14.792 40.225 1.00 52.59 81 THR A CA 1
ATOM 646 C C . THR A 1 81 ? 3.451 -14.390 41.572 1.00 52.59 81 THR A C 1
ATOM 648 O O . THR A 1 81 ? 3.344 -13.204 41.881 1.00 52.59 81 THR A O 1
ATOM 651 N N . GLY A 1 82 ? 2.985 -15.371 42.344 1.00 41.09 82 GLY A N 1
ATOM 652 C CA . GLY A 1 82 ? 2.772 -15.235 43.789 1.00 41.09 82 GLY A CA 1
ATOM 653 C C . GLY A 1 82 ? 3.914 -15.956 44.518 1.00 41.09 82 GLY A C 1
ATOM 654 O O . GLY A 1 82 ? 4.414 -16.937 43.965 1.00 41.09 82 GLY A O 1
ATOM 655 N N . PRO A 1 83 ? 4.368 -15.477 45.689 1.00 56.25 83 PRO A N 1
ATOM 656 C CA . PRO A 1 83 ? 5.522 -16.045 46.373 1.00 56.25 83 PRO A CA 1
ATOM 657 C C . PRO A 1 83 ? 5.118 -17.283 47.180 1.00 56.25 83 PRO A C 1
ATOM 659 O O . PRO A 1 83 ? 4.177 -17.192 47.964 1.00 56.25 83 PRO A O 1
ATOM 662 N N . LEU A 1 84 ? 5.850 -18.387 47.004 1.00 45.03 84 LEU A N 1
ATOM 663 C CA . LEU A 1 84 ? 6.251 -19.360 48.031 1.00 45.03 84 LEU A CA 1
ATOM 664 C C . LEU A 1 84 ? 7.574 -19.993 47.585 1.00 45.03 84 LEU A C 1
ATOM 666 O O . LEU A 1 84 ? 7.629 -20.448 46.420 1.00 45.03 84 LEU A O 1
#

InterPro domains:
  IPR019002 Ribosome biogenesis protein Nop16 [PF09420] (9-64)
  IPR019002 Ribosome biogenesis protein Nop16 [PTHR13243] (1-72)

Organism: NCBI:txid245042

Secondary structure (DSSP, 8-state):
--------PPP---TT--HHHHHHHHHHHHS-----HHHHHH--TTS-HHHHHHHTT--S-HHHHSPPPHHHHGGGS-SS----

Radius of gyration: 23.74 Å; chains: 1; bounding box: 56×36×61 Å

pLDDT: mean 81.36, std 14.82, range [41.09, 94.94]

Foldseek 3Di:
DDPDDDPPPPDDDDPPDPVVVVVVVVLVVPDDPDPDPVLVVQDDSVDDPCVSQVVVVHDPDPCVVPPDPPVVVVVPPPDDDDPD

Sequence (84 aa):
MPKAKGKSRRHKYSYNLNRKRLYRSARRRAAPRIACSHIRHAWDPHKSVAQNLAEMGLAEDPNKAIPIPKKLLVRKGLAGTGPL